Protein AF-A0A8J5ZVY7-F1 (afdb_monomer_lite)

Secondary structure (DSSP, 8-state):
--GGGGSTT--HHHHHHHHHHHHHHHHHHHHHHHHHHHHHHHHHHHHHHHHHHHHHHHHHHHHHHHHHHHHHHHHHHHHHHHHHHIIIIIHHHHHHHHHHHHHHHHHHHHHHHHHHHHHHHHHHHHHHHHHTGGGSHHHHHHHHHT-

Organism: Galemys pyrenaicus (NCBI:txid202257)

InterPro domains:
  IPR019465 Conserved oligomeric Golgi complex subunit 5 [PTHR13228] (1-147)
  IPR049176 Conserved oligomeric Golgi complex subunit 5, N-terminal [PF10392] (3-126)

Radius of gyration: 58.61 Å; chains: 1; bounding box: 107×29×154 Å

pLDDT: mean 91.76, std 7.94, range [54.28, 98.62]

Foldseek 3Di:
DCVLVPDPPRDPVVVVVVVVVVVVVVVVVVVVVVVVVVVVVVVVVVCVVCVVVVVVVVVVVVVVVVVVVVVVVVVVVVVVVVVVCCVVPVVVVVVVVVVVVVVVVVVVVVVVVVVVVLVVVLVVVLVVLVVVPPVSVVVNVVSVVVD

Structure (mmCIF, N/CA/C/O backbone):
data_AF-A0A8J5ZVY7-F1
#
_entry.id   AF-A0A8J5ZVY7-F1
#
loop_
_atom_site.group_PDB
_atom_site.id
_atom_site.type_symbol
_atom_site.label_atom_id
_atom_site.label_alt_id
_atom_site.label_comp_id
_atom_site.label_asym_id
_atom_site.label_entity_id
_atom_site.label_seq_id
_atom_site.pdbx_PDB_ins_code
_atom_site.Cartn_x
_atom_site.Cartn_y
_atom_site.Cartn_z
_atom_site.occupancy
_atom_site.B_iso_or_equiv
_atom_site.auth_seq_id
_atom_site.auth_comp_id
_atom_site.auth_asym_id
_atom_site.auth_atom_id
_atom_site.pdbx_PDB_model_num
ATOM 1 N N . CYS A 1 1 ? -50.948 12.341 81.203 1.00 54.28 1 CYS A N 1
ATOM 2 C CA . CYS A 1 1 ? -51.774 11.574 80.247 1.00 54.28 1 CYS A CA 1
ATOM 3 C C . CYS A 1 1 ? -53.256 11.480 80.622 1.00 54.28 1 CYS A C 1
ATOM 5 O O . CYS A 1 1 ? -54.028 11.132 79.748 1.00 54.28 1 CYS A O 1
ATOM 7 N N . TYR A 1 2 ? -53.681 11.794 81.857 1.00 61.53 2 TYR A N 1
ATOM 8 C CA . TYR A 1 2 ? -55.111 11.770 82.220 1.00 61.53 2 TYR A CA 1
ATOM 9 C C . TYR A 1 2 ? -55.731 13.153 82.474 1.00 61.53 2 TYR A C 1
ATOM 11 O O . TYR A 1 2 ? -56.939 13.249 82.633 1.00 61.53 2 TYR A O 1
ATOM 19 N N . SER A 1 3 ? -54.924 14.219 82.488 1.00 68.25 3 SER A N 1
ATOM 20 C CA . SER A 1 3 ? -55.366 15.603 82.725 1.00 68.25 3 SER A CA 1
ATOM 21 C C . SER A 1 3 ? -56.436 16.067 81.739 1.00 68.25 3 SER A C 1
ATOM 23 O O . SER A 1 3 ? -57.370 16.751 82.132 1.00 68.25 3 SER A O 1
ATOM 25 N N . ASP A 1 4 ? -56.333 15.644 80.481 1.00 68.38 4 ASP A N 1
ATOM 26 C CA . ASP A 1 4 ? -57.220 16.103 79.409 1.00 68.38 4 ASP A CA 1
ATOM 27 C C . ASP A 1 4 ? -58.631 15.506 79.541 1.00 68.38 4 ASP A C 1
ATOM 29 O O . ASP A 1 4 ? -59.602 16.134 79.132 1.00 68.38 4 ASP A O 1
ATOM 33 N N . PHE A 1 5 ? -58.747 14.337 80.186 1.00 72.12 5 PHE A N 1
ATOM 34 C CA . PHE A 1 5 ? -60.012 13.656 80.491 1.00 72.12 5 PHE A CA 1
ATOM 35 C C . PHE A 1 5 ? -60.721 14.222 81.734 1.00 72.12 5 PHE A C 1
ATOM 37 O O . PHE A 1 5 ? -61.840 13.811 82.030 1.00 72.12 5 PHE A O 1
ATOM 44 N N . LEU A 1 6 ? -60.064 15.117 82.485 1.00 74.50 6 LEU A N 1
ATOM 45 C CA . LEU A 1 6 ? -60.590 15.733 83.710 1.00 74.50 6 LEU A CA 1
ATOM 46 C C . LEU A 1 6 ? -61.157 17.147 83.475 1.00 74.50 6 LEU A C 1
ATOM 48 O O . LEU A 1 6 ? -61.625 17.770 84.424 1.00 74.50 6 LEU A O 1
ATOM 52 N N . ASN A 1 7 ? -61.118 17.657 82.238 1.00 79.69 7 ASN A N 1
ATOM 53 C CA . ASN A 1 7 ? -61.726 18.939 81.870 1.00 79.69 7 ASN A CA 1
ATOM 54 C C . ASN A 1 7 ? -63.257 18.821 81.780 1.00 79.69 7 ASN A C 1
ATOM 56 O O . ASN A 1 7 ? -63.765 17.862 81.201 1.00 79.69 7 ASN A O 1
ATOM 60 N N . GLU A 1 8 ? -63.990 19.818 82.292 1.00 73.75 8 GLU A N 1
ATOM 61 C CA . GLU A 1 8 ? -65.468 19.834 82.270 1.00 73.75 8 GLU A CA 1
ATOM 62 C C . GLU A 1 8 ? -66.050 19.833 80.841 1.00 73.75 8 GLU A C 1
ATOM 64 O O . GLU A 1 8 ? -67.113 19.261 80.616 1.00 73.75 8 GLU A O 1
ATOM 69 N N . ASP A 1 9 ? -65.311 20.372 79.864 1.00 76.75 9 ASP A N 1
ATOM 70 C CA . ASP A 1 9 ? -65.686 20.424 78.441 1.00 76.75 9 ASP A CA 1
ATOM 71 C C . ASP A 1 9 ? -65.116 19.255 77.607 1.00 76.75 9 ASP A C 1
ATOM 73 O O . ASP A 1 9 ? -64.998 19.349 76.382 1.00 76.75 9 ASP A O 1
ATOM 77 N N . PHE A 1 10 ? -64.690 18.157 78.241 1.00 78.44 10 PHE A N 1
ATOM 78 C CA . PHE A 1 10 ? -64.074 17.039 77.526 1.00 78.44 10 PHE A CA 1
ATOM 79 C C . PHE A 1 10 ? -65.057 16.359 76.556 1.00 78.44 10 PHE A C 1
ATOM 81 O O . PHE A 1 10 ? -65.935 15.584 76.945 1.00 78.44 10 PHE A O 1
ATOM 88 N N . ASP A 1 11 ? -64.863 16.602 75.259 1.00 80.25 11 ASP A N 1
ATOM 89 C CA . ASP A 1 11 ? -65.633 15.959 74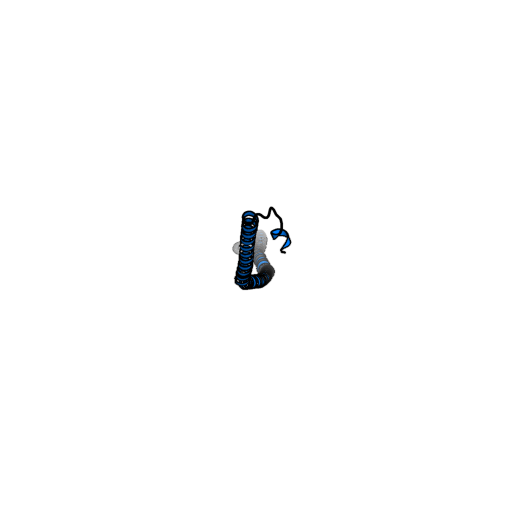.199 1.00 80.25 11 ASP A CA 1
ATOM 90 C C . ASP A 1 11 ? -64.992 14.628 73.779 1.00 80.25 11 ASP A C 1
ATOM 92 O O . ASP A 1 11 ? -64.069 14.557 72.958 1.00 80.25 11 ASP A O 1
ATOM 96 N N . VAL A 1 12 ? -65.552 13.541 74.314 1.00 81.06 12 VAL A N 1
ATOM 97 C CA . VAL A 1 12 ? -65.185 12.158 73.977 1.00 81.06 12 VAL A CA 1
ATOM 98 C C . VAL A 1 12 ? -65.241 11.912 72.466 1.00 81.06 12 VAL A C 1
ATOM 100 O O . VAL A 1 12 ? -64.393 11.189 71.939 1.00 81.06 12 VAL A O 1
ATOM 103 N N . LYS A 1 13 ? -66.217 12.491 71.750 1.00 80.81 13 LYS A N 1
ATOM 104 C CA . LYS A 1 13 ? -66.391 12.277 70.303 1.00 80.81 13 LYS A CA 1
ATOM 105 C C . LYS A 1 13 ? -65.292 12.975 69.509 1.00 80.81 13 LYS A C 1
ATOM 107 O O . LYS A 1 13 ? -64.753 12.378 68.578 1.00 80.81 13 LYS A O 1
ATOM 112 N N . ALA A 1 14 ? -64.919 14.194 69.896 1.00 81.56 14 ALA A N 1
ATOM 113 C CA . ALA A 1 14 ? -63.801 14.907 69.283 1.00 81.56 14 ALA A CA 1
ATOM 114 C C . ALA A 1 14 ? -62.465 14.193 69.548 1.00 81.56 14 ALA A C 1
ATOM 116 O O . ALA A 1 14 ? -61.701 13.954 68.612 1.00 81.56 14 ALA A O 1
ATOM 117 N N . TYR A 1 15 ? -62.217 13.766 70.792 1.00 82.94 15 TYR A N 1
ATOM 118 C CA . TYR A 1 15 ? -60.992 13.048 71.159 1.00 82.94 15 TYR A CA 1
ATOM 119 C C . TYR A 1 15 ? -60.865 11.696 70.441 1.00 82.94 15 TYR A C 1
ATOM 121 O O . TYR A 1 15 ? -59.798 11.361 69.916 1.00 82.94 15 TYR A O 1
ATOM 129 N N . THR A 1 16 ? -61.956 10.922 70.367 1.00 81.06 16 THR A N 1
ATOM 130 C CA . THR A 1 16 ? -61.972 9.642 69.638 1.00 81.06 16 THR A CA 1
ATOM 131 C C . THR A 1 16 ? -61.811 9.844 68.136 1.00 81.06 16 THR A C 1
ATOM 133 O O . THR A 1 16 ? -60.998 9.150 67.534 1.00 81.06 16 THR A O 1
ATOM 136 N N . SER A 1 17 ? -62.486 10.828 67.533 1.00 84.12 17 SER A N 1
ATOM 137 C CA . SER A 1 17 ? -62.317 11.173 66.113 1.00 84.12 17 SER A CA 1
ATOM 138 C C . SER A 1 17 ? -60.873 11.572 65.778 1.00 84.12 17 SER A C 1
ATOM 140 O O . SER A 1 17 ? -60.290 11.061 64.820 1.00 84.12 17 SER A O 1
ATOM 142 N N . GLN A 1 18 ? -60.247 12.414 66.608 1.00 84.38 18 GLN A N 1
ATOM 143 C CA . GLN A 1 18 ? -58.852 12.832 66.440 1.00 84.38 18 G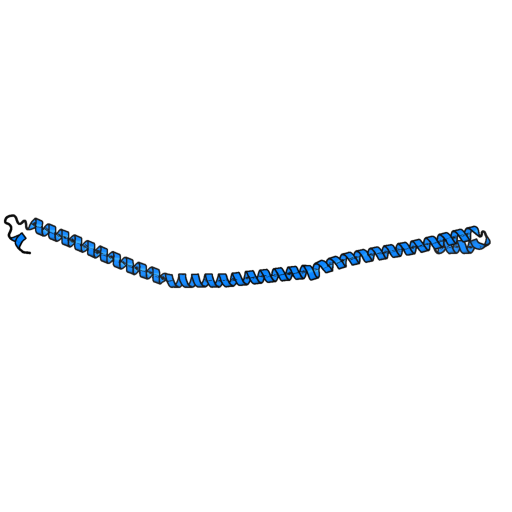LN A CA 1
ATOM 144 C C . GLN A 1 18 ? -57.873 11.658 66.587 1.00 84.38 18 GLN A C 1
ATOM 146 O O . GLN A 1 18 ? -56.960 11.504 65.773 1.00 84.38 18 GLN A O 1
ATOM 151 N N . SER A 1 19 ? -58.084 10.806 67.593 1.00 82.81 19 SER A N 1
ATOM 152 C CA . SER A 1 19 ? -57.266 9.609 67.821 1.00 82.81 19 SER A CA 1
ATOM 153 C C . SER A 1 19 ? -57.395 8.608 66.667 1.00 82.81 19 SER A C 1
ATOM 155 O O . SER A 1 19 ? -56.393 8.051 66.218 1.00 82.81 19 SER A O 1
ATOM 157 N N . ILE A 1 20 ? -58.608 8.430 66.127 1.00 84.69 20 ILE A N 1
ATOM 158 C CA . ILE A 1 20 ? -58.860 7.613 64.931 1.00 84.69 20 ILE A CA 1
ATOM 159 C C . ILE A 1 20 ? -58.134 8.210 63.717 1.00 84.69 20 ILE A C 1
ATOM 161 O O . ILE A 1 20 ? -57.436 7.485 63.012 1.00 84.69 20 ILE A O 1
ATOM 165 N N . HIS A 1 21 ? -58.223 9.524 63.492 1.00 87.00 21 HIS A N 1
ATOM 166 C CA . HIS A 1 21 ? -57.513 10.194 62.398 1.00 87.00 21 HIS A CA 1
ATOM 167 C C . HIS A 1 21 ? -55.990 10.029 62.486 1.00 87.00 21 HIS A C 1
ATOM 169 O O . HIS A 1 21 ? -55.346 9.747 61.475 1.00 87.00 21 HIS A O 1
ATOM 175 N N . GLN A 1 22 ? -55.403 10.165 63.678 1.00 86.50 22 GLN A N 1
ATOM 176 C CA . GLN A 1 22 ? -53.969 9.941 63.884 1.00 86.50 22 GLN A CA 1
ATOM 177 C C . GLN A 1 22 ? -53.566 8.486 63.628 1.00 86.50 22 GLN A C 1
ATOM 179 O O . GLN A 1 22 ? -52.540 8.249 62.988 1.00 86.50 22 GLN A O 1
ATOM 184 N N . ALA A 1 23 ? -54.379 7.518 64.063 1.00 87.31 23 ALA A N 1
ATOM 185 C CA . ALA A 1 23 ? -54.145 6.105 63.779 1.00 87.31 23 ALA A CA 1
ATOM 186 C C . ALA A 1 23 ? -54.174 5.815 62.267 1.00 87.31 23 ALA A C 1
ATOM 188 O O . ALA A 1 23 ? -53.294 5.121 61.759 1.00 87.31 23 ALA A O 1
ATOM 189 N N . VAL A 1 24 ? -55.116 6.418 61.531 1.00 91.75 24 VAL A N 1
ATOM 190 C CA . VAL A 1 24 ? -55.184 6.313 60.063 1.00 91.75 24 VAL A CA 1
ATOM 191 C C . VAL A 1 24 ? -53.947 6.927 59.398 1.00 91.75 24 VAL A C 1
ATOM 193 O O . VAL A 1 24 ? -53.386 6.328 58.483 1.00 91.75 24 VAL A O 1
ATOM 196 N N . ILE A 1 25 ? -53.471 8.091 59.854 1.00 90.94 25 ILE A N 1
ATOM 197 C CA . ILE A 1 25 ? -52.248 8.719 59.316 1.00 90.94 25 ILE A CA 1
ATOM 198 C C . ILE A 1 25 ? -51.020 7.833 59.567 1.00 90.94 25 ILE A C 1
ATOM 200 O O . ILE A 1 25 ? -50.210 7.637 58.660 1.00 90.94 25 ILE A O 1
ATOM 204 N N . ALA A 1 26 ? -50.896 7.268 60.770 1.00 91.75 26 ALA A N 1
ATOM 205 C CA . ALA A 1 26 ? -49.813 6.349 61.108 1.00 91.75 26 ALA A CA 1
ATOM 206 C C . ALA A 1 26 ? -49.837 5.087 60.228 1.00 91.75 26 ALA A C 1
ATOM 208 O O . ALA A 1 26 ? -48.789 4.646 59.756 1.00 91.75 26 ALA A O 1
ATOM 209 N N . GLU A 1 27 ? -51.024 4.547 59.937 1.00 93.69 27 GLU A N 1
ATOM 210 C CA . GLU A 1 27 ? -51.190 3.413 59.023 1.00 93.69 27 GLU A CA 1
ATOM 211 C C . GLU A 1 27 ? -50.741 3.756 57.592 1.00 93.69 27 GLU A C 1
ATOM 213 O O . GLU A 1 27 ? -50.043 2.967 56.952 1.00 93.69 27 GLU A O 1
ATOM 218 N N . GLN A 1 28 ? -51.092 4.942 57.083 1.00 94.44 28 GLN A N 1
ATOM 219 C CA . GLN A 1 28 ? -50.671 5.373 55.743 1.00 94.44 28 GLN A CA 1
ATOM 220 C C . GLN A 1 28 ? -49.159 5.612 55.656 1.00 94.44 28 GLN A C 1
ATOM 222 O O . GLN A 1 28 ? -48.531 5.222 54.670 1.00 94.44 28 GLN A O 1
ATOM 227 N N . LEU A 1 29 ? -48.549 6.187 56.697 1.00 94.75 29 LEU A N 1
ATOM 228 C CA . LEU A 1 29 ? -47.093 6.330 56.790 1.00 94.75 29 LEU A CA 1
ATOM 229 C C . LEU A 1 29 ? -46.391 4.968 56.821 1.00 94.75 29 LEU A C 1
ATOM 231 O O . LEU A 1 29 ? -45.382 4.789 56.138 1.00 94.75 29 LEU A O 1
ATOM 235 N N . ALA A 1 30 ? -46.943 3.993 57.550 1.00 94.94 30 ALA A N 1
ATOM 236 C CA . ALA A 1 30 ? -46.412 2.633 57.582 1.00 94.94 30 ALA A CA 1
ATOM 237 C C . ALA A 1 30 ? -46.479 1.961 56.199 1.00 94.94 30 ALA A C 1
ATOM 239 O O . ALA A 1 30 ? -45.497 1.361 55.760 1.00 94.94 30 ALA A O 1
ATOM 240 N N . LYS A 1 31 ? -47.595 2.122 55.471 1.00 95.69 31 LYS A N 1
ATOM 241 C CA . LYS A 1 31 ? -47.738 1.627 54.089 1.00 95.69 31 LYS A CA 1
ATOM 242 C C . LYS A 1 31 ? -46.750 2.289 53.131 1.00 95.69 31 LYS A C 1
ATOM 244 O O . LYS A 1 31 ? -46.157 1.601 52.305 1.00 95.69 31 LYS A O 1
ATOM 249 N N . LEU A 1 32 ? -46.534 3.600 53.251 1.00 96.69 32 LEU A N 1
ATOM 250 C CA . LEU A 1 32 ? -45.561 4.315 52.425 1.00 96.69 32 LEU A CA 1
ATOM 251 C C . LEU A 1 32 ? -44.131 3.836 52.704 1.00 96.69 32 LEU A C 1
ATOM 253 O O . LEU A 1 32 ? -43.395 3.544 51.766 1.00 96.69 32 LEU A O 1
ATOM 257 N N . ALA A 1 33 ? -43.755 3.699 53.978 1.00 96.12 33 ALA A N 1
ATOM 258 C CA . ALA A 1 33 ? -42.449 3.172 54.369 1.00 96.12 33 ALA A CA 1
ATOM 259 C C . ALA A 1 33 ? -42.234 1.741 53.846 1.00 96.12 33 ALA A C 1
ATOM 261 O O . ALA A 1 33 ? -41.165 1.424 53.322 1.00 96.12 33 ALA A O 1
ATOM 262 N N . GLN A 1 34 ? -43.268 0.897 53.914 1.00 97.06 34 GLN A N 1
ATOM 263 C CA . GLN A 1 34 ? -43.243 -0.443 53.332 1.00 97.06 34 GLN A CA 1
ATOM 264 C C . GLN A 1 34 ? -43.065 -0.399 51.808 1.00 97.06 34 GLN A C 1
ATOM 266 O O . GLN A 1 34 ? -42.243 -1.143 51.275 1.00 97.06 34 GLN A O 1
ATOM 271 N N . GLY A 1 35 ? -43.787 0.485 51.115 1.00 97.25 35 GLY A N 1
ATOM 272 C CA . GLY A 1 35 ? -43.662 0.677 49.669 1.00 97.25 35 GLY A CA 1
ATOM 273 C C . GLY A 1 35 ? -42.266 1.145 49.250 1.00 97.25 35 GLY A C 1
ATOM 274 O O . GLY A 1 35 ? -41.703 0.607 48.302 1.00 97.25 35 GLY A O 1
ATOM 275 N N . ILE A 1 36 ? -41.666 2.080 49.996 1.00 96.50 36 ILE A N 1
ATOM 276 C CA . ILE A 1 36 ? -40.284 2.537 49.773 1.00 96.50 36 ILE A CA 1
ATOM 277 C C . ILE A 1 36 ? -39.304 1.375 49.942 1.00 96.50 36 ILE A C 1
ATOM 279 O O . ILE A 1 36 ? -38.442 1.169 49.094 1.00 96.50 36 ILE A O 1
ATOM 283 N N . SER A 1 37 ? -39.458 0.582 51.003 1.00 96.94 37 SER A N 1
ATOM 284 C CA . SER A 1 37 ? -38.571 -0.555 51.265 1.00 96.94 37 SER A CA 1
ATOM 285 C C . SER A 1 37 ? -38.709 -1.662 50.207 1.00 96.94 37 SER A C 1
ATOM 287 O O . SER A 1 37 ? -37.719 -2.288 49.829 1.00 96.94 37 SER A O 1
ATOM 289 N N . GLN A 1 38 ? -39.915 -1.875 49.670 1.00 96.81 38 GLN A N 1
ATOM 290 C CA . GLN A 1 38 ? -40.132 -2.776 48.533 1.00 96.81 38 GLN A CA 1
ATOM 291 C C . GLN A 1 38 ? -39.490 -2.249 47.248 1.00 96.81 38 GLN A C 1
ATOM 293 O O . GLN A 1 38 ? -38.847 -3.022 46.540 1.00 96.81 38 GLN A O 1
ATOM 298 N N . LEU A 1 39 ? -39.635 -0.952 46.965 1.00 96.38 39 LEU A N 1
ATOM 299 C CA . LEU A 1 39 ? -39.027 -0.324 45.794 1.00 96.38 39 LEU A CA 1
ATOM 300 C C . LEU A 1 39 ? -37.500 -0.420 45.844 1.00 96.38 39 LEU A C 1
ATOM 302 O O . LEU A 1 39 ? -36.886 -0.772 44.844 1.00 96.38 39 LEU A O 1
ATOM 306 N N . ASP A 1 40 ? -36.901 -0.164 47.007 1.00 95.81 40 ASP A N 1
ATOM 307 C CA . ASP A 1 40 ? -35.455 -0.266 47.219 1.00 95.81 40 ASP A CA 1
ATOM 308 C C . ASP A 1 40 ? -34.945 -1.695 46.972 1.00 95.81 40 ASP A C 1
ATOM 310 O O . ASP A 1 40 ? -33.979 -1.907 46.237 1.00 95.81 40 ASP A O 1
ATOM 314 N N . LYS A 1 41 ? -35.666 -2.699 47.489 1.00 95.56 41 LYS A N 1
ATOM 315 C CA . LYS A 1 41 ? -35.348 -4.111 47.250 1.00 95.56 41 LYS A CA 1
ATOM 316 C C . LYS A 1 41 ? -35.429 -4.479 45.768 1.00 95.56 41 LYS A C 1
ATOM 318 O O . LYS A 1 41 ? -34.536 -5.155 45.261 1.00 95.56 41 LYS A O 1
ATOM 323 N N . GLU A 1 42 ? -36.486 -4.057 45.082 1.00 94.44 42 GLU A N 1
ATOM 324 C CA . GLU A 1 42 ? -36.676 -4.364 43.662 1.00 94.44 42 GLU A CA 1
ATOM 325 C C . GLU A 1 42 ? -35.628 -3.659 42.791 1.00 94.44 42 GLU A C 1
ATOM 327 O O . GLU A 1 42 ? -35.077 -4.249 41.863 1.00 94.44 42 GLU A O 1
ATOM 332 N N . LEU A 1 43 ? -35.288 -2.414 43.131 1.00 91.56 43 LEU A N 1
ATOM 333 C CA . LEU A 1 43 ? -34.251 -1.649 42.451 1.00 91.56 43 LEU A CA 1
ATOM 334 C C . LEU A 1 43 ? -32.881 -2.310 42.631 1.00 91.56 43 LEU A C 1
ATOM 336 O O . LEU A 1 43 ? -32.158 -2.489 41.652 1.00 91.56 43 LEU A O 1
ATOM 340 N N . HIS A 1 44 ? -32.558 -2.762 43.844 1.00 91.94 44 HIS A N 1
ATOM 341 C CA . HIS A 1 44 ? -31.343 -3.530 44.098 1.00 91.94 44 HIS A CA 1
ATOM 342 C C . HIS A 1 44 ? -31.310 -4.835 43.289 1.00 91.94 44 HIS A C 1
ATOM 344 O O . HIS A 1 44 ? -30.302 -5.128 42.650 1.00 91.94 44 HIS A O 1
ATOM 350 N N . LEU A 1 45 ? -32.416 -5.586 43.246 1.00 90.94 45 LEU A N 1
ATOM 351 C CA . LEU A 1 45 ? -32.519 -6.811 42.448 1.00 90.94 45 LEU A CA 1
ATOM 352 C C . LEU A 1 45 ? -32.317 -6.548 40.954 1.00 90.94 45 LEU A C 1
ATOM 354 O O . LEU A 1 45 ? -31.599 -7.300 40.309 1.00 90.94 45 LEU A O 1
ATOM 358 N N . GLN A 1 46 ? -32.896 -5.481 40.402 1.00 88.12 46 GLN A N 1
ATOM 359 C CA . GLN A 1 46 ? -32.710 -5.110 38.993 1.00 88.12 46 GLN A CA 1
ATOM 360 C C . GLN A 1 46 ? -31.264 -4.703 38.686 1.00 88.12 46 GLN A C 1
ATOM 362 O O . GLN A 1 46 ? -30.725 -5.075 37.641 1.00 88.12 46 GLN A O 1
ATOM 367 N N . V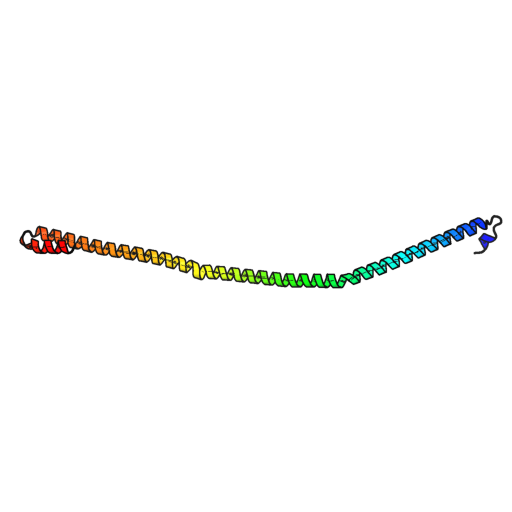AL A 1 47 ? -30.623 -3.962 39.595 1.00 85.81 47 VAL A N 1
ATOM 368 C CA . VAL A 1 47 ? -29.214 -3.566 39.466 1.00 85.81 47 VAL A CA 1
ATOM 369 C C . VAL A 1 47 ? -28.310 -4.800 39.499 1.00 85.81 47 VAL A C 1
ATOM 371 O O . VAL A 1 47 ? -27.494 -4.987 38.596 1.00 85.81 47 VAL A O 1
ATOM 374 N N . VAL A 1 48 ? -28.510 -5.690 40.472 1.00 85.81 48 VAL A N 1
ATOM 375 C CA . VAL A 1 48 ? -27.768 -6.954 40.601 1.00 85.81 48 VAL A CA 1
ATOM 376 C C . VAL A 1 48 ? -28.123 -7.942 39.478 1.00 85.81 48 VAL A C 1
ATOM 378 O O . VAL A 1 48 ? -27.306 -8.750 39.062 1.00 85.81 48 VAL A O 1
ATOM 381 N N . ALA A 1 49 ? -29.311 -7.884 38.888 1.00 86.50 49 ALA A N 1
ATOM 382 C CA . ALA A 1 49 ? -29.624 -8.754 37.757 1.00 86.50 49 ALA A CA 1
ATOM 383 C C . ALA A 1 49 ? -28.818 -8.385 36.500 1.00 86.50 49 ALA A C 1
ATOM 385 O O . ALA A 1 49 ? -28.545 -9.257 35.683 1.00 86.50 49 ALA A O 1
ATOM 386 N N . ARG A 1 50 ? -28.437 -7.110 36.331 1.00 86.44 50 ARG A N 1
ATOM 387 C CA . ARG A 1 50 ? -27.831 -6.599 35.085 1.00 86.44 50 ARG A CA 1
ATOM 388 C C . ARG A 1 50 ? -26.353 -6.225 35.189 1.00 86.44 50 ARG A C 1
ATOM 390 O O . ARG A 1 50 ? -25.709 -6.045 34.160 1.00 86.44 50 ARG A O 1
ATOM 397 N N . HIS A 1 51 ? -25.814 -6.072 36.398 1.00 87.44 51 HIS A N 1
ATOM 398 C CA . HIS A 1 51 ? -24.438 -5.605 36.595 1.00 87.44 51 HIS A CA 1
ATOM 399 C C . HIS A 1 51 ? -23.365 -6.543 36.011 1.00 87.44 51 HIS A C 1
ATOM 401 O O . HIS A 1 51 ? -22.455 -6.055 35.350 1.00 87.44 51 HIS A O 1
ATOM 407 N N . GLU A 1 52 ? -23.498 -7.861 36.184 1.00 86.12 52 GLU A N 1
ATOM 408 C CA . GLU A 1 52 ? -22.591 -8.875 35.627 1.00 86.12 52 GLU A CA 1
ATOM 409 C C . GLU A 1 52 ? -22.581 -8.835 34.097 1.00 86.12 52 GLU A C 1
ATOM 411 O O . GLU A 1 52 ? -21.517 -8.800 33.485 1.00 86.12 52 GLU A O 1
ATOM 416 N N . ASP A 1 53 ? -23.756 -8.737 33.469 1.00 88.88 53 ASP A N 1
ATOM 417 C CA . ASP A 1 53 ? -23.869 -8.650 32.011 1.00 88.88 53 ASP A CA 1
ATOM 418 C C . ASP A 1 53 ? -23.216 -7.373 31.462 1.00 88.88 53 ASP A C 1
ATOM 420 O O . ASP A 1 53 ? -22.513 -7.415 30.452 1.00 88.88 53 ASP A O 1
ATOM 424 N N . LEU A 1 54 ? -23.423 -6.231 32.127 1.00 88.25 54 LEU A N 1
ATOM 425 C CA . LEU A 1 54 ? -22.806 -4.957 31.745 1.00 88.25 54 LEU A CA 1
ATOM 426 C C . LEU A 1 54 ? -21.283 -4.979 31.929 1.00 88.25 54 LEU A C 1
ATOM 428 O O . LEU A 1 54 ? -20.561 -4.474 31.070 1.00 88.25 54 LEU A O 1
ATOM 432 N N . LEU A 1 55 ? -20.789 -5.586 33.012 1.00 91.62 55 LEU A N 1
ATOM 433 C CA . LEU A 1 55 ? -19.358 -5.791 33.251 1.00 91.62 55 LEU A CA 1
ATOM 434 C C . LEU A 1 55 ? -18.744 -6.701 32.186 1.00 91.62 55 LEU A C 1
ATOM 436 O O . LEU A 1 55 ? -17.739 -6.334 31.580 1.00 91.62 55 LEU A O 1
ATOM 440 N N . ALA A 1 56 ? -19.380 -7.835 31.892 1.00 92.81 56 ALA A N 1
ATOM 441 C CA . ALA A 1 56 ? -18.934 -8.757 30.854 1.00 92.81 56 ALA A CA 1
ATOM 442 C C . ALA A 1 56 ? -18.896 -8.084 29.473 1.00 92.81 56 ALA A C 1
ATOM 444 O O . ALA A 1 56 ? -17.939 -8.267 28.718 1.00 92.81 56 ALA A O 1
ATOM 445 N N . GLN A 1 57 ? -19.900 -7.260 29.153 1.00 93.88 57 GLN A N 1
ATOM 446 C CA . GLN A 1 57 ? -19.913 -6.458 27.928 1.00 93.88 57 GLN A CA 1
ATOM 447 C C . GLN A 1 57 ? -18.773 -5.435 27.902 1.00 93.88 57 GLN A C 1
ATOM 449 O O . GLN A 1 57 ? -18.091 -5.332 26.884 1.00 93.88 57 GLN A O 1
ATOM 454 N N . ALA A 1 58 ? -18.529 -4.716 29.000 1.00 93.56 58 ALA A N 1
ATOM 455 C CA . ALA A 1 58 ? -17.441 -3.745 29.088 1.00 93.56 58 ALA A CA 1
ATOM 456 C C . ALA A 1 58 ? -16.067 -4.408 28.884 1.00 93.56 58 ALA A C 1
ATOM 458 O O . ALA A 1 58 ? -15.276 -3.939 28.065 1.00 93.56 58 ALA A O 1
ATOM 459 N N . THR A 1 59 ? -15.815 -5.549 29.534 1.00 95.00 59 THR A N 1
ATOM 460 C CA . THR A 1 59 ? -14.590 -6.340 29.325 1.00 95.00 59 THR A CA 1
ATOM 461 C C . THR A 1 59 ? -14.491 -6.869 27.890 1.00 95.00 59 THR A C 1
ATOM 463 O O . THR A 1 59 ? -13.410 -6.885 27.299 1.00 95.00 59 THR A O 1
ATOM 466 N N . GLY A 1 60 ? -15.618 -7.274 27.296 1.00 96.44 60 GLY A N 1
ATOM 467 C CA . GLY A 1 60 ? -15.681 -7.692 25.896 1.00 96.44 60 GLY A CA 1
ATOM 468 C C . GLY A 1 60 ? -15.300 -6.571 24.925 1.00 96.44 60 GLY A C 1
ATOM 469 O O . GLY A 1 60 ? -14.553 -6.812 23.975 1.00 96.44 60 GLY A O 1
ATOM 470 N N . ILE A 1 61 ? -15.762 -5.345 25.184 1.00 96.62 61 ILE A N 1
ATOM 471 C CA . ILE A 1 61 ? -15.420 -4.155 24.392 1.00 96.62 61 ILE A CA 1
ATOM 472 C C . ILE A 1 61 ? -13.924 -3.843 24.505 1.00 96.62 61 ILE A C 1
ATOM 474 O O . ILE A 1 61 ? -13.275 -3.652 23.480 1.00 96.62 61 ILE A O 1
ATOM 478 N N . GLU A 1 62 ? -13.362 -3.862 25.715 1.00 96.94 62 GLU A N 1
ATOM 479 C CA . GLU A 1 62 ? -11.932 -3.609 25.941 1.00 96.94 62 GLU A CA 1
ATOM 480 C C . GLU A 1 62 ? -11.046 -4.645 25.223 1.00 96.94 62 GLU A C 1
ATOM 482 O O . GLU A 1 62 ? -10.057 -4.306 24.567 1.00 96.94 62 GLU A O 1
ATOM 487 N N . SER A 1 63 ? -11.444 -5.922 25.256 1.00 97.00 63 SER A N 1
ATOM 488 C CA . SER A 1 63 ? -10.759 -6.980 24.505 1.00 97.00 63 SER A CA 1
ATOM 489 C C . SER A 1 63 ? -10.811 -6.738 22.992 1.00 97.00 63 SER A C 1
ATOM 491 O O . SER A 1 63 ? -9.791 -6.865 22.304 1.00 97.00 63 SER A O 1
ATOM 493 N N . LEU A 1 64 ? -11.982 -6.356 22.469 1.00 97.81 64 LEU A N 1
ATOM 494 C CA . LEU A 1 64 ? -12.161 -6.064 21.049 1.00 97.81 64 LEU A CA 1
ATOM 495 C C . LEU A 1 64 ? -11.330 -4.853 20.608 1.00 97.81 64 LEU A C 1
ATOM 497 O O . LEU A 1 64 ? -10.723 -4.895 19.537 1.00 97.81 64 LEU A O 1
ATOM 501 N N . GLU A 1 65 ? -11.249 -3.810 21.432 1.00 97.81 65 GLU A N 1
ATOM 502 C CA . GLU A 1 65 ? -10.402 -2.643 21.180 1.00 97.81 65 GLU A CA 1
ATOM 503 C C . GLU A 1 65 ? -8.923 -3.044 21.062 1.00 97.81 65 GLU A C 1
ATOM 505 O O . GLU A 1 65 ? -8.249 -2.658 20.103 1.00 97.81 65 GLU A O 1
ATOM 510 N N . GLY A 1 66 ? -8.439 -3.926 21.944 1.00 98.00 66 GLY A N 1
ATOM 511 C CA . GLY A 1 66 ? -7.091 -4.491 21.846 1.00 98.00 66 GLY A CA 1
ATOM 512 C C . GLY A 1 66 ? -6.843 -5.258 20.538 1.00 98.00 66 GLY A C 1
ATOM 513 O O . GLY A 1 66 ? -5.797 -5.094 19.897 1.00 98.00 66 GLY A O 1
ATOM 514 N N . VAL A 1 67 ? -7.815 -6.063 20.092 1.00 98.00 67 VAL A N 1
ATOM 515 C CA . VAL A 1 67 ? -7.737 -6.781 18.805 1.00 98.00 67 VAL A CA 1
ATOM 516 C C . VAL A 1 67 ? -7.714 -5.806 17.626 1.00 98.00 67 VAL A C 1
ATOM 518 O O . VAL A 1 67 ? -6.899 -5.978 16.712 1.00 98.00 67 VAL A O 1
ATOM 521 N N . LEU A 1 68 ? -8.559 -4.773 17.645 1.00 98.31 68 LEU A N 1
ATOM 522 C CA . LEU A 1 68 ? -8.611 -3.748 16.601 1.00 98.31 68 LEU A CA 1
ATOM 523 C C . LEU A 1 68 ? -7.300 -2.960 16.521 1.00 98.31 68 LEU A C 1
ATOM 525 O O . LEU A 1 68 ? -6.760 -2.788 15.425 1.00 98.31 68 LEU A O 1
ATOM 529 N N . GLN A 1 69 ? -6.725 -2.580 17.662 1.00 98.38 69 GLN A N 1
ATOM 530 C CA . GLN A 1 69 ? -5.434 -1.897 17.721 1.00 98.38 69 GLN A CA 1
ATOM 531 C C . GLN A 1 69 ? -4.302 -2.767 17.149 1.00 98.38 69 GLN A C 1
ATOM 533 O O . GLN A 1 69 ? -3.447 -2.299 16.380 1.00 98.38 69 GLN A O 1
ATOM 538 N N . MET A 1 70 ? -4.310 -4.066 17.469 1.00 98.31 70 MET A N 1
ATOM 539 C CA . MET A 1 70 ? -3.363 -5.023 16.897 1.00 98.31 70 MET A CA 1
ATOM 540 C C . MET A 1 70 ? -3.547 -5.154 15.378 1.00 98.31 70 MET A C 1
ATOM 542 O O . MET A 1 70 ? -2.557 -5.172 14.640 1.00 98.31 70 MET A O 1
ATOM 546 N N . MET A 1 71 ? -4.790 -5.234 14.894 1.00 98.31 71 MET A N 1
ATOM 547 C CA . MET A 1 71 ? -5.083 -5.281 13.460 1.00 98.31 71 MET A CA 1
ATOM 548 C C . MET A 1 71 ? -4.594 -4.024 12.745 1.00 98.31 71 MET A C 1
ATOM 550 O O . MET A 1 71 ? -3.897 -4.143 11.739 1.00 98.31 71 MET A O 1
ATOM 554 N N . GLN A 1 72 ? -4.877 -2.836 13.281 1.00 98.44 72 GLN A N 1
ATOM 555 C CA . GLN A 1 72 ? -4.438 -1.568 12.701 1.00 98.44 72 GLN A CA 1
ATOM 556 C C . GLN A 1 72 ? -2.911 -1.510 12.568 1.00 98.44 72 GLN A C 1
ATOM 558 O O . GLN A 1 72 ? -2.386 -1.160 11.508 1.00 98.44 72 GLN A O 1
ATOM 563 N N . THR A 1 73 ? -2.191 -1.946 13.606 1.00 98.44 73 THR A N 1
ATOM 564 C CA . THR A 1 73 ? -0.723 -2.021 13.591 1.00 98.44 73 THR A CA 1
ATOM 565 C C . THR A 1 73 ? -0.215 -2.976 12.505 1.00 98.44 73 THR A C 1
ATOM 567 O O . THR A 1 73 ? 0.694 -2.638 11.742 1.00 98.44 73 THR A O 1
ATOM 570 N N . ARG A 1 74 ? -0.821 -4.166 12.387 1.00 98.25 74 ARG A N 1
ATOM 571 C CA . ARG A 1 74 ? -0.449 -5.168 11.372 1.00 98.25 74 ARG A CA 1
ATOM 572 C C . ARG A 1 74 ? -0.751 -4.694 9.951 1.00 98.25 74 ARG A C 1
ATOM 574 O O . ARG A 1 74 ? 0.074 -4.905 9.064 1.00 98.25 74 ARG A O 1
ATOM 581 N N . ILE A 1 75 ? -1.887 -4.031 9.740 1.00 98.50 75 ILE A N 1
ATOM 582 C CA . ILE A 1 75 ? -2.257 -3.431 8.452 1.00 98.50 75 ILE A CA 1
ATOM 583 C C . ILE A 1 75 ? -1.237 -2.357 8.063 1.00 98.50 75 ILE A C 1
ATOM 585 O O . ILE A 1 75 ? -0.738 -2.375 6.939 1.00 98.50 75 ILE A O 1
ATOM 589 N N . GLY A 1 76 ? -0.850 -1.480 8.997 1.00 98.50 76 GLY A N 1
ATOM 590 C CA . GLY A 1 76 ? 0.189 -0.475 8.755 1.00 98.50 76 GLY A CA 1
ATOM 591 C C . GLY A 1 76 ? 1.540 -1.094 8.375 1.00 98.50 76 GLY A C 1
ATOM 592 O O . GLY A 1 76 ? 2.182 -0.664 7.414 1.00 98.50 76 GLY A O 1
ATOM 593 N N . ALA A 1 77 ? 1.952 -2.158 9.071 1.00 98.19 77 ALA A N 1
ATOM 594 C CA . ALA A 1 77 ? 3.180 -2.883 8.748 1.00 98.19 77 ALA A CA 1
ATOM 595 C C . ALA A 1 77 ? 3.128 -3.543 7.357 1.00 98.19 77 ALA A C 1
ATOM 597 O O . ALA A 1 77 ? 4.118 -3.495 6.616 1.00 98.19 77 ALA A O 1
ATOM 598 N N . LEU A 1 78 ? 1.980 -4.126 6.991 1.00 98.31 78 LEU A N 1
ATOM 599 C CA . LEU A 1 78 ? 1.757 -4.734 5.680 1.00 98.31 78 LEU A CA 1
ATOM 600 C C . LEU A 1 78 ? 1.803 -3.685 4.565 1.00 98.31 78 LEU A C 1
ATOM 602 O O . LEU A 1 78 ? 2.507 -3.888 3.577 1.00 98.31 78 LEU A O 1
ATOM 606 N N . GLN A 1 79 ? 1.132 -2.547 4.753 1.00 98.31 79 GLN A N 1
ATOM 607 C CA . GLN A 1 79 ? 1.169 -1.432 3.808 1.00 98.31 79 GLN A CA 1
ATOM 608 C C . GLN A 1 79 ? 2.614 -0.971 3.567 1.00 98.31 79 GLN A C 1
ATOM 610 O O . GLN A 1 79 ? 3.072 -0.917 2.425 1.00 98.31 79 GLN A O 1
ATOM 615 N N . GLY A 1 80 ? 3.389 -0.776 4.640 1.00 98.12 80 GLY A N 1
ATOM 616 C CA . GLY A 1 80 ? 4.802 -0.418 4.522 1.00 98.12 80 GLY A CA 1
ATOM 617 C C . GLY A 1 80 ? 5.655 -1.488 3.824 1.00 98.12 80 GLY A C 1
ATOM 618 O O . GLY A 1 80 ? 6.624 -1.157 3.139 1.00 98.12 80 GLY A O 1
ATOM 619 N N . ALA A 1 81 ? 5.328 -2.776 3.971 1.00 97.06 81 ALA A N 1
ATOM 620 C CA . ALA A 1 81 ? 6.013 -3.850 3.250 1.00 97.06 81 ALA A CA 1
ATOM 621 C C . ALA A 1 81 ? 5.707 -3.822 1.745 1.00 97.06 81 ALA A C 1
ATOM 623 O O . ALA A 1 81 ? 6.631 -3.961 0.939 1.00 97.06 81 ALA A O 1
ATOM 624 N N . VAL A 1 82 ? 4.448 -3.578 1.374 1.00 97.31 82 VAL A N 1
ATOM 625 C CA . VAL A 1 82 ? 4.018 -3.423 -0.023 1.00 97.31 82 VAL A CA 1
ATOM 626 C C . VAL A 1 82 ? 4.709 -2.227 -0.677 1.00 97.31 82 VAL A C 1
ATOM 628 O O . VAL A 1 82 ? 5.257 -2.366 -1.773 1.00 97.31 82 VAL A O 1
ATOM 631 N N . ASP A 1 83 ? 4.781 -1.085 0.007 1.00 97.38 83 ASP A N 1
ATOM 632 C CA . ASP A 1 83 ? 5.454 0.107 -0.523 1.00 97.38 83 ASP A CA 1
ATOM 633 C C . ASP A 1 83 ? 6.951 -0.145 -0.761 1.00 97.38 83 ASP A C 1
ATOM 635 O O . ASP A 1 83 ? 7.494 0.189 -1.820 1.00 97.38 83 ASP A O 1
ATOM 639 N N . ARG A 1 84 ? 7.620 -0.844 0.168 1.00 96.81 84 ARG A N 1
ATOM 640 C CA . ARG A 1 84 ? 9.016 -1.274 -0.017 1.00 96.81 84 ARG A CA 1
ATOM 641 C C . ARG A 1 84 ? 9.179 -2.242 -1.187 1.00 96.81 84 ARG A C 1
ATOM 643 O O . ARG A 1 84 ? 10.162 -2.133 -1.920 1.00 96.81 84 ARG A O 1
ATOM 650 N N . MET A 1 85 ? 8.255 -3.185 -1.373 1.00 94.94 85 MET A N 1
ATOM 651 C CA . MET A 1 85 ? 8.278 -4.092 -2.525 1.00 94.94 85 MET A CA 1
ATOM 652 C C . MET A 1 85 ? 8.116 -3.327 -3.837 1.00 94.94 85 MET A C 1
ATOM 654 O O . MET A 1 85 ? 8.873 -3.566 -4.776 1.00 94.94 85 MET A O 1
ATOM 658 N N . LYS A 1 86 ? 7.193 -2.364 -3.898 1.00 94.12 86 LYS A N 1
ATOM 659 C CA . LYS A 1 86 ? 6.994 -1.520 -5.080 1.00 94.12 86 LYS A CA 1
ATOM 660 C C . LYS A 1 86 ? 8.274 -0.762 -5.444 1.00 94.12 86 LYS A C 1
ATOM 662 O O . LYS A 1 86 ? 8.711 -0.838 -6.592 1.00 94.12 86 LYS A O 1
ATOM 667 N N . ALA A 1 87 ? 8.925 -0.135 -4.464 1.00 95.38 87 ALA A N 1
ATOM 668 C CA . ALA A 1 87 ? 10.190 0.572 -4.672 1.00 95.38 87 ALA A CA 1
ATOM 669 C C . ALA A 1 87 ? 11.334 -0.364 -5.111 1.00 95.38 87 ALA A C 1
ATOM 671 O O . ALA A 1 87 ? 12.145 -0.006 -5.961 1.00 95.38 87 ALA A O 1
ATOM 672 N N . LYS A 1 88 ? 11.404 -1.583 -4.559 1.00 96.00 88 LYS A N 1
ATOM 673 C CA . LYS A 1 88 ? 12.485 -2.540 -4.861 1.00 96.00 88 LYS A CA 1
ATOM 674 C C . LYS A 1 88 ? 12.270 -3.376 -6.121 1.00 96.00 88 LYS A C 1
ATOM 676 O O . LYS A 1 88 ? 13.238 -3.940 -6.619 1.00 96.00 88 LYS A O 1
ATOM 681 N N . ILE A 1 89 ? 11.040 -3.488 -6.619 1.00 94.75 89 ILE A N 1
ATOM 682 C CA . ILE A 1 89 ? 10.704 -4.395 -7.726 1.00 94.75 89 ILE A CA 1
ATOM 683 C C . ILE A 1 89 ? 10.154 -3.618 -8.919 1.00 94.75 89 ILE A C 1
ATOM 685 O O . ILE A 1 89 ? 10.714 -3.695 -10.011 1.00 94.75 89 ILE A O 1
ATOM 689 N N . VAL A 1 90 ? 9.089 -2.840 -8.717 1.00 94.69 90 VAL A N 1
ATOM 690 C CA . VAL A 1 90 ? 8.365 -2.185 -9.817 1.00 94.69 90 VAL A CA 1
ATOM 691 C C . VAL A 1 90 ? 9.212 -1.083 -10.453 1.00 94.69 90 VAL A C 1
ATOM 693 O O . VAL A 1 90 ? 9.309 -1.009 -11.677 1.00 94.69 90 VAL A O 1
ATOM 696 N N . GLU A 1 91 ? 9.879 -0.248 -9.652 1.00 94.44 91 GLU A N 1
ATOM 697 C CA . GLU A 1 91 ? 10.724 0.817 -10.207 1.00 94.44 91 GLU A CA 1
ATOM 698 C C . GLU A 1 91 ? 11.957 0.288 -10.960 1.00 94.44 91 GLU A C 1
ATOM 700 O O . GLU A 1 91 ? 12.191 0.743 -12.086 1.00 94.44 91 GLU A O 1
ATOM 705 N N . PRO A 1 92 ? 12.749 -0.668 -10.424 1.00 96.94 92 PRO A N 1
ATOM 706 C CA . PRO A 1 92 ? 13.853 -1.256 -11.177 1.00 96.94 92 PRO A CA 1
ATOM 707 C C . PRO A 1 92 ? 13.386 -1.963 -12.445 1.00 96.94 92 PRO A C 1
ATOM 709 O O . PRO A 1 92 ? 14.025 -1.805 -13.484 1.00 96.94 92 PRO A O 1
ATOM 712 N N . TYR A 1 93 ? 12.254 -2.669 -12.396 1.00 97.50 93 TYR A N 1
ATOM 713 C CA . TYR A 1 93 ? 11.663 -3.291 -13.577 1.00 97.50 93 TYR A CA 1
ATOM 714 C C . TYR A 1 93 ? 11.379 -2.257 -14.675 1.00 97.50 93 TYR A C 1
ATOM 716 O O . TYR A 1 93 ? 11.865 -2.401 -15.797 1.00 97.50 93 TYR A O 1
ATOM 724 N N . ASN A 1 94 ? 10.690 -1.161 -14.343 1.00 96.69 94 ASN A N 1
ATOM 725 C CA . ASN A 1 94 ? 10.396 -0.096 -15.305 1.00 96.69 94 ASN A CA 1
ATOM 726 C C . ASN A 1 94 ? 11.677 0.531 -15.882 1.00 96.69 94 ASN A C 1
ATOM 728 O O . ASN A 1 94 ? 11.753 0.804 -17.083 1.00 96.69 94 ASN A O 1
ATOM 732 N N . LYS A 1 95 ? 12.718 0.709 -15.053 1.00 97.25 95 LYS A N 1
ATOM 733 C CA . LYS A 1 95 ? 14.036 1.186 -15.509 1.00 97.25 95 LYS A CA 1
ATOM 734 C C . LYS A 1 95 ? 14.693 0.208 -16.485 1.00 97.25 95 LYS A 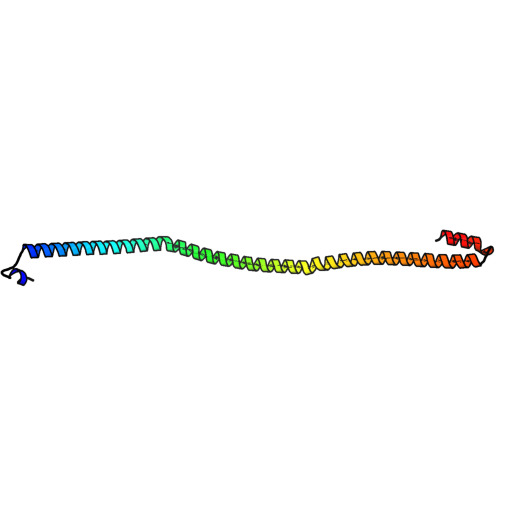C 1
ATOM 736 O O . LYS A 1 95 ? 15.270 0.657 -17.474 1.00 97.25 95 LYS A O 1
ATOM 741 N N . ILE A 1 96 ? 14.612 -1.098 -16.230 1.00 98.19 96 ILE A N 1
ATOM 742 C CA . ILE A 1 96 ? 15.151 -2.134 -17.122 1.00 98.19 96 ILE A CA 1
ATOM 743 C C . ILE A 1 96 ? 14.405 -2.117 -18.455 1.00 98.19 96 ILE A C 1
ATOM 745 O O . ILE A 1 96 ? 15.052 -2.039 -19.493 1.00 98.19 96 ILE A O 1
ATOM 749 N N . VAL A 1 97 ? 13.069 -2.101 -18.444 1.00 98.50 97 VAL A N 1
ATOM 750 C CA . VAL A 1 97 ? 12.254 -2.043 -19.670 1.00 98.50 97 VAL A CA 1
ATOM 751 C C . VAL A 1 97 ? 12.629 -0.828 -20.524 1.00 98.50 97 VAL A C 1
ATOM 753 O O . VAL A 1 97 ? 12.898 -0.968 -21.720 1.00 98.50 97 VAL A O 1
ATOM 756 N N . ALA A 1 98 ? 12.729 0.355 -19.909 1.00 98.38 98 ALA A N 1
ATOM 757 C CA . ALA A 1 98 ? 13.118 1.576 -20.610 1.00 98.38 98 ALA A CA 1
ATOM 758 C C . ALA A 1 98 ? 14.536 1.485 -21.204 1.00 98.38 98 ALA A C 1
ATOM 760 O O . ALA A 1 98 ? 14.746 1.838 -22.367 1.00 98.38 98 ALA A O 1
ATOM 761 N N . ARG A 1 99 ? 15.507 0.977 -20.433 1.00 98.31 99 ARG A N 1
ATOM 762 C CA . ARG A 1 99 ? 16.897 0.815 -20.892 1.00 98.31 99 ARG A CA 1
ATOM 763 C C . ARG A 1 99 ? 17.028 -0.234 -21.994 1.00 98.31 99 ARG A C 1
ATOM 765 O O . ARG A 1 99 ? 17.764 0.000 -22.946 1.00 98.31 99 ARG A O 1
ATOM 772 N N . THR A 1 100 ? 16.291 -1.339 -21.924 1.00 98.56 100 THR A N 1
ATOM 773 C CA . THR A 1 100 ? 16.263 -2.357 -22.984 1.00 98.56 100 THR A CA 1
ATOM 774 C C . THR A 1 100 ? 15.701 -1.781 -24.283 1.00 98.56 100 THR A C 1
ATOM 776 O O . THR A 1 100 ? 16.281 -1.991 -25.347 1.00 98.56 100 THR A O 1
ATOM 779 N N . ALA A 1 101 ? 14.633 -0.981 -24.211 1.00 98.44 101 ALA A N 1
ATOM 780 C CA . ALA A 1 101 ? 14.095 -0.297 -25.387 1.00 98.44 101 ALA A CA 1
ATOM 781 C C . ALA A 1 101 ? 15.099 0.707 -25.987 1.00 98.44 101 ALA A C 1
ATOM 783 O O . ALA A 1 101 ? 15.250 0.782 -27.207 1.00 98.44 101 ALA A O 1
ATOM 784 N N . GLN A 1 102 ? 15.815 1.460 -25.144 1.00 98.62 102 GLN A N 1
ATOM 785 C CA . GLN A 1 102 ? 16.884 2.358 -25.596 1.00 98.62 102 GLN A CA 1
ATOM 786 C C . GLN A 1 102 ? 18.035 1.593 -26.257 1.00 98.62 102 GLN A C 1
ATOM 788 O O . GLN A 1 102 ? 18.497 1.997 -27.322 1.00 98.62 102 GLN A O 1
ATOM 793 N N . LEU A 1 103 ? 18.464 0.477 -25.665 1.00 98.62 103 LEU A N 1
ATOM 794 C CA . LEU A 1 103 ? 19.530 -0.359 -26.210 1.00 98.62 103 LEU A CA 1
ATOM 795 C C . LEU A 1 103 ? 19.156 -0.926 -27.584 1.00 98.62 103 LEU A C 1
ATOM 797 O O . LEU A 1 103 ? 19.963 -0.845 -28.506 1.00 98.62 103 LEU A O 1
ATOM 801 N N . ALA A 1 104 ? 17.924 -1.416 -27.749 1.00 98.50 104 ALA A N 1
ATOM 802 C CA . ALA A 1 104 ? 17.433 -1.906 -29.037 1.00 98.50 104 ALA A CA 1
ATOM 803 C C . ALA A 1 104 ? 17.458 -0.805 -30.113 1.00 98.50 104 ALA A C 1
ATOM 805 O O . ALA A 1 104 ? 17.930 -1.023 -31.229 1.00 98.50 104 ALA A O 1
ATOM 806 N N . ARG A 1 105 ? 17.022 0.416 -29.768 1.00 98.31 105 ARG A N 1
ATOM 807 C CA . ARG A 1 105 ? 17.082 1.571 -30.683 1.00 98.31 105 ARG A CA 1
ATOM 808 C C . ARG A 1 105 ? 18.521 1.945 -31.045 1.00 98.31 105 ARG A C 1
ATOM 810 O O . ARG A 1 105 ? 18.793 2.243 -32.204 1.00 98.31 105 ARG A O 1
ATOM 817 N N . LEU A 1 106 ? 19.442 1.901 -30.080 1.00 98.56 106 LEU A N 1
ATOM 818 C CA . LEU A 1 106 ? 20.864 2.161 -30.316 1.00 98.56 106 LEU A CA 1
ATOM 819 C C . LEU A 1 106 ? 21.506 1.099 -31.211 1.00 98.56 106 LEU A C 1
ATOM 821 O O . LEU A 1 106 ? 22.296 1.448 -32.081 1.00 98.56 106 LEU A O 1
ATOM 825 N N . GLN A 1 107 ? 21.155 -0.177 -31.042 1.00 98.44 107 GLN A N 1
ATOM 826 C CA . GLN A 1 107 ? 21.632 -1.247 -31.921 1.00 98.44 107 GLN A CA 1
ATOM 827 C C . GLN A 1 107 ? 21.189 -1.012 -33.367 1.00 98.44 107 GLN A C 1
ATOM 829 O O . GLN A 1 107 ? 22.032 -1.012 -34.262 1.00 98.44 107 GLN A O 1
ATOM 834 N N . VAL A 1 108 ? 19.906 -0.697 -33.578 1.00 98.50 108 VAL A N 1
ATOM 835 C CA . VAL A 1 108 ? 19.385 -0.351 -34.910 1.00 98.50 108 VAL A CA 1
ATOM 836 C C . VAL A 1 108 ? 20.122 0.856 -35.492 1.00 98.50 108 VAL A C 1
ATOM 838 O O . VAL A 1 108 ? 20.546 0.817 -36.646 1.00 98.50 108 VAL A O 1
ATOM 841 N N . ALA A 1 109 ? 20.334 1.912 -34.703 1.00 98.44 109 ALA A N 1
ATOM 842 C CA . ALA A 1 109 ? 21.081 3.085 -35.153 1.00 98.44 109 ALA A CA 1
ATOM 843 C C . ALA A 1 109 ? 22.529 2.735 -35.545 1.00 98.44 109 ALA A C 1
ATOM 845 O O . ALA A 1 109 ? 22.996 3.154 -36.603 1.00 98.44 109 ALA A O 1
ATOM 846 N N . CYS A 1 110 ? 23.225 1.924 -34.745 1.00 98.44 110 CYS A N 1
ATOM 847 C CA . CYS A 1 110 ? 24.572 1.444 -35.055 1.00 98.44 110 CYS A CA 1
ATOM 848 C C . CYS A 1 110 ? 24.613 0.626 -36.352 1.00 98.44 110 CYS A C 1
ATOM 850 O O . CYS A 1 110 ? 25.527 0.801 -37.156 1.00 98.44 110 CYS A O 1
ATOM 852 N N . ASP A 1 111 ? 23.631 -0.244 -36.584 1.00 98.25 111 ASP A N 1
ATOM 853 C CA . ASP A 1 111 ? 23.561 -1.044 -37.808 1.00 98.25 111 ASP A CA 1
ATOM 854 C C . ASP A 1 111 ? 23.292 -0.183 -39.042 1.00 98.25 111 ASP A C 1
ATOM 856 O O . ASP A 1 111 ? 23.928 -0.378 -40.082 1.00 98.25 111 ASP A O 1
ATOM 860 N N . LEU A 1 112 ? 22.420 0.821 -38.919 1.00 98.19 112 LEU A N 1
ATOM 861 C CA . LEU A 1 112 ? 22.207 1.815 -39.969 1.00 98.19 112 LEU A CA 1
ATOM 862 C C . LEU A 1 112 ? 23.493 2.591 -40.269 1.00 98.19 112 LEU A C 1
ATOM 864 O O . LEU A 1 112 ? 23.867 2.712 -41.433 1.00 98.19 112 LEU A O 1
ATOM 868 N N . LEU A 1 113 ? 24.217 3.047 -39.243 1.00 98.38 113 LEU A N 1
ATOM 869 C CA . LEU A 1 113 ? 25.495 3.742 -39.422 1.00 98.38 113 LEU A CA 1
ATOM 870 C C . LEU A 1 113 ? 26.535 2.861 -40.125 1.00 98.38 113 LEU A C 1
ATOM 872 O O . LEU A 1 113 ? 27.193 3.326 -41.054 1.00 98.38 113 LEU A O 1
ATOM 876 N N . ARG A 1 114 ? 26.652 1.578 -39.756 1.00 97.69 114 ARG A N 1
ATOM 877 C CA . ARG A 1 114 ? 27.552 0.632 -40.442 1.00 97.69 114 ARG A CA 1
ATOM 878 C C . ARG A 1 114 ? 27.185 0.459 -41.915 1.00 97.69 114 ARG A C 1
ATOM 880 O O . ARG A 1 114 ? 28.076 0.455 -42.765 1.00 97.69 114 ARG A O 1
ATOM 887 N N . ARG A 1 115 ? 25.889 0.347 -42.227 1.00 97.00 115 ARG A N 1
ATOM 888 C CA . ARG A 1 115 ? 25.397 0.275 -43.613 1.00 97.00 115 ARG A CA 1
ATOM 889 C C . ARG A 1 115 ? 25.731 1.548 -44.388 1.00 97.00 115 ARG A C 1
ATOM 891 O O . ARG A 1 115 ? 26.265 1.451 -45.487 1.00 97.00 115 ARG A O 1
ATOM 898 N N . ILE A 1 116 ? 25.504 2.720 -43.794 1.00 97.44 116 ILE A N 1
ATOM 899 C CA . ILE A 1 116 ? 25.838 4.017 -44.400 1.00 97.44 116 ILE A CA 1
ATOM 900 C C . ILE A 1 116 ? 27.340 4.108 -44.689 1.00 97.44 116 ILE A C 1
ATOM 902 O O . ILE A 1 116 ? 27.721 4.432 -45.809 1.00 97.44 116 ILE A O 1
ATOM 906 N N . ILE A 1 117 ? 28.201 3.767 -43.724 1.00 97.25 117 ILE A N 1
ATOM 907 C CA . ILE A 1 117 ? 29.661 3.780 -43.909 1.00 97.25 117 ILE A CA 1
ATOM 908 C C . ILE A 1 117 ? 30.074 2.865 -45.069 1.00 97.25 117 ILE A C 1
ATOM 910 O O . ILE A 1 117 ? 30.877 3.270 -45.912 1.00 97.25 117 ILE A O 1
ATOM 914 N N . ARG A 1 118 ? 29.504 1.655 -45.149 1.00 96.81 118 ARG A N 1
ATOM 915 C CA . ARG A 1 118 ? 29.768 0.722 -46.254 1.00 96.81 118 ARG A CA 1
ATOM 916 C C . ARG A 1 118 ? 29.347 1.310 -47.604 1.00 96.81 118 ARG A C 1
ATOM 918 O O . ARG A 1 118 ? 30.141 1.270 -48.540 1.00 96.81 118 ARG A O 1
ATOM 925 N N . ILE A 1 119 ? 28.150 1.891 -47.694 1.00 96.62 119 ILE A N 1
ATOM 926 C CA . ILE A 1 119 ? 27.646 2.529 -48.922 1.00 96.62 119 ILE A CA 1
ATOM 927 C C . ILE A 1 119 ? 28.542 3.703 -49.336 1.00 96.62 119 ILE A C 1
ATOM 929 O O . ILE A 1 119 ? 28.889 3.820 -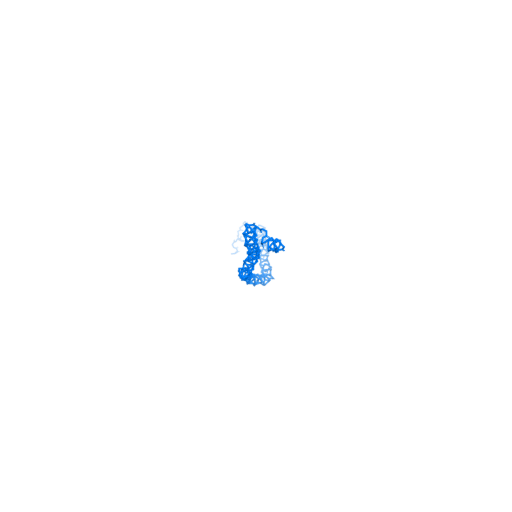50.511 1.00 96.62 119 ILE A O 1
ATOM 933 N N . LEU A 1 120 ? 28.965 4.547 -48.389 1.00 96.50 120 LEU A N 1
ATOM 934 C CA . LEU A 1 120 ? 29.866 5.673 -48.658 1.00 96.50 120 LEU A CA 1
ATOM 935 C C . LEU A 1 120 ? 31.225 5.195 -49.180 1.00 96.50 120 LEU A C 1
ATOM 937 O O . LEU A 1 120 ? 31.746 5.749 -50.149 1.00 96.50 120 LEU A O 1
ATOM 941 N N . TYR A 1 121 ? 31.785 4.147 -48.569 1.00 96.50 121 TYR A N 1
ATOM 942 C CA . TYR A 1 121 ? 33.041 3.549 -49.015 1.00 96.50 121 TYR A CA 1
ATOM 943 C C . TYR A 1 121 ? 32.932 2.991 -50.440 1.00 96.50 121 TYR A C 1
ATOM 945 O O . TYR A 1 121 ? 33.760 3.322 -51.292 1.00 96.50 121 TYR A O 1
ATOM 953 N N . LEU A 1 122 ? 31.897 2.191 -50.720 1.00 95.81 122 LEU A N 1
ATOM 954 C CA . LEU A 1 122 ? 31.679 1.604 -52.044 1.00 95.81 122 LEU A CA 1
ATOM 955 C C . LEU A 1 122 ? 31.411 2.677 -53.104 1.00 95.81 122 LEU A C 1
ATOM 957 O O . LEU A 1 122 ? 31.992 2.614 -54.184 1.00 95.81 122 LEU A O 1
ATOM 961 N N . SER A 1 123 ? 30.623 3.703 -52.773 1.00 95.19 123 SER A N 1
ATOM 962 C CA . SER A 1 123 ? 30.369 4.854 -53.651 1.00 95.19 123 SER A CA 1
ATOM 963 C C . SER A 1 123 ? 31.662 5.589 -54.011 1.00 95.19 123 SER A C 1
ATOM 965 O O . SER A 1 123 ? 31.912 5.869 -55.183 1.00 95.19 123 SER A O 1
ATOM 967 N N . LYS A 1 124 ? 32.531 5.853 -53.026 1.00 94.81 124 LYS A N 1
ATOM 968 C CA . LYS A 1 124 ? 33.830 6.502 -53.261 1.00 94.81 124 LYS A CA 1
ATOM 969 C C . LYS A 1 124 ? 34.761 5.626 -54.106 1.00 94.81 124 LYS A C 1
ATOM 971 O O . LYS A 1 124 ? 35.440 6.133 -54.998 1.00 94.81 124 LYS A O 1
ATOM 976 N N . ARG A 1 125 ? 34.785 4.314 -53.847 1.00 94.25 125 ARG A N 1
ATOM 977 C CA . ARG A 1 125 ? 35.573 3.349 -54.630 1.00 94.25 125 ARG A CA 1
ATOM 978 C C . ARG A 1 125 ? 35.095 3.289 -56.081 1.00 94.25 125 ARG A C 1
ATOM 980 O O . ARG A 1 125 ? 35.923 3.357 -56.984 1.00 94.25 125 ARG A O 1
ATOM 987 N N . LEU A 1 126 ? 33.780 3.226 -56.292 1.00 93.81 126 LEU A N 1
ATOM 988 C CA . LEU A 1 126 ? 33.156 3.240 -57.613 1.00 93.81 126 LEU A CA 1
ATOM 989 C C . LEU A 1 126 ? 33.507 4.522 -58.378 1.00 93.81 126 LEU A C 1
ATOM 991 O O . LEU A 1 126 ? 33.945 4.441 -59.521 1.00 93.81 126 LEU A O 1
ATOM 995 N N . GLN A 1 127 ? 33.394 5.692 -57.741 1.00 92.56 127 GLN A N 1
ATOM 996 C CA . GLN A 1 127 ? 33.800 6.966 -58.348 1.00 92.56 127 GLN A CA 1
ATOM 997 C C . GLN A 1 127 ? 35.267 6.949 -58.800 1.00 92.56 127 GLN A C 1
ATOM 999 O O . GLN A 1 127 ? 35.562 7.361 -59.920 1.00 92.56 127 GLN A O 1
ATOM 1004 N N . GLY A 1 128 ? 36.178 6.427 -57.970 1.00 92.19 128 GLY A N 1
ATOM 1005 C CA . GLY A 1 128 ? 37.590 6.280 -58.339 1.00 92.19 128 GLY A CA 1
ATOM 1006 C C . GLY A 1 128 ? 37.815 5.325 -59.519 1.00 92.19 128 GLY A C 1
ATOM 1007 O O . GLY A 1 128 ? 38.600 5.627 -60.413 1.00 92.19 128 GLY A O 1
ATOM 1008 N N . GLN A 1 129 ? 37.094 4.200 -59.568 1.00 91.81 129 GLN A N 1
ATOM 1009 C CA . GLN A 1 129 ? 37.178 3.234 -60.673 1.00 91.81 129 GLN A CA 1
ATOM 1010 C C . GLN A 1 129 ? 36.642 3.812 -61.989 1.00 91.81 129 GLN A C 1
ATOM 1012 O O . GLN A 1 129 ? 37.246 3.602 -63.037 1.00 91.81 129 GLN A O 1
ATOM 1017 N N . LEU A 1 130 ? 35.556 4.590 -61.940 1.00 89.25 130 LEU A N 1
ATOM 1018 C CA . LEU A 1 130 ? 35.002 5.261 -63.120 1.00 89.25 130 LEU A CA 1
ATOM 1019 C C . LEU A 1 130 ? 35.963 6.315 -63.697 1.00 89.25 130 LEU A C 1
ATOM 1021 O O . LEU A 1 130 ? 36.049 6.456 -64.915 1.00 89.25 130 LEU A O 1
ATOM 1025 N N . GLN A 1 131 ? 36.738 7.004 -62.851 1.00 90.25 131 GLN A N 1
ATOM 1026 C CA . GLN A 1 131 ? 37.785 7.934 -63.301 1.00 90.25 131 GLN A CA 1
ATOM 1027 C C . GLN A 1 131 ? 38.969 7.225 -63.986 1.00 90.25 131 GLN A C 1
ATOM 1029 O O . GLN A 1 131 ? 39.652 7.834 -64.806 1.00 90.25 131 GLN A O 1
ATOM 1034 N N . GLY A 1 132 ? 39.192 5.935 -63.706 1.00 86.25 132 GLY A N 1
ATOM 1035 C CA . GLY A 1 132 ? 40.216 5.105 -64.357 1.00 86.25 132 GLY A CA 1
ATOM 1036 C C . GLY A 1 132 ? 39.901 4.706 -65.809 1.00 86.25 132 GLY A C 1
ATOM 1037 O O . GLY A 1 132 ? 40.734 4.079 -66.470 1.00 86.25 132 GLY A O 1
ATOM 1038 N N . GLY A 1 133 ? 38.719 5.064 -66.325 1.00 82.44 133 GLY A N 1
ATOM 1039 C CA . GLY A 1 133 ? 38.311 4.826 -67.711 1.00 82.44 133 GLY A CA 1
ATOM 1040 C C . GLY A 1 133 ? 38.141 3.342 -68.069 1.00 82.44 133 GLY A C 1
ATOM 1041 O O . GLY A 1 133 ? 37.909 2.490 -67.212 1.00 82.44 133 GLY A O 1
ATOM 1042 N N . SER A 1 134 ? 38.269 3.010 -69.362 1.00 80.44 134 SER A N 1
ATOM 1043 C CA . SER A 1 134 ? 37.930 1.678 -69.903 1.00 80.44 134 SER A CA 1
ATOM 1044 C C . SER A 1 134 ? 38.672 0.500 -69.258 1.00 80.44 134 SER A C 1
ATOM 1046 O O . SER A 1 134 ? 38.184 -0.625 -69.330 1.00 80.44 134 SER A O 1
ATOM 1048 N N . LYS A 1 135 ? 39.836 0.732 -68.639 1.00 85.19 135 LYS A N 1
ATOM 1049 C CA . LYS A 1 135 ? 40.647 -0.319 -68.002 1.00 85.19 135 LYS A CA 1
ATOM 1050 C C . LYS A 1 135 ? 40.057 -0.820 -66.677 1.00 85.19 135 LYS A C 1
ATOM 1052 O O . LYS A 1 135 ? 40.348 -1.940 -66.276 1.00 85.19 135 LYS A O 1
ATOM 1057 N N . GLU A 1 136 ? 39.220 -0.021 -66.017 1.00 89.81 136 GLU A N 1
ATOM 1058 C CA . GLU A 1 136 ? 38.666 -0.317 -64.687 1.00 89.81 136 GLU A CA 1
ATOM 1059 C C . GLU A 1 136 ? 37.151 -0.618 -64.715 1.00 89.81 136 GLU A C 1
ATOM 1061 O O . GLU A 1 136 ? 36.554 -0.884 -63.670 1.00 89.81 136 GLU A O 1
ATOM 1066 N N . ILE A 1 137 ? 36.529 -0.654 -65.905 1.00 88.94 137 ILE A N 1
ATOM 1067 C CA . ILE A 1 137 ? 35.081 -0.879 -66.099 1.00 88.94 137 ILE A CA 1
ATOM 1068 C C . ILE A 1 137 ? 34.591 -2.165 -65.424 1.00 88.94 137 ILE A C 1
ATOM 1070 O O . ILE A 1 137 ? 33.565 -2.149 -64.744 1.00 88.94 137 ILE A O 1
ATOM 1074 N N . THR A 1 138 ? 35.329 -3.270 -65.544 1.00 89.44 138 THR A N 1
ATOM 1075 C CA . THR A 1 138 ? 34.938 -4.544 -64.920 1.00 89.44 138 THR A CA 1
ATOM 1076 C C . THR A 1 138 ? 34.925 -4.440 -63.390 1.00 89.44 138 THR A C 1
ATOM 1078 O O . THR A 1 138 ? 34.036 -4.987 -62.740 1.00 89.44 138 THR A O 1
ATOM 1081 N N . LYS A 1 139 ? 35.863 -3.684 -62.796 1.00 89.50 139 LYS A N 1
ATOM 1082 C CA . LYS A 1 139 ? 35.909 -3.478 -61.339 1.00 89.50 139 LYS A CA 1
ATOM 1083 C C . LYS A 1 139 ? 34.818 -2.515 -60.863 1.00 89.50 139 LYS A C 1
ATOM 1085 O O . LYS A 1 139 ? 34.279 -2.708 -59.775 1.00 89.50 139 LYS A O 1
ATOM 1090 N N . ALA A 1 140 ? 34.461 -1.520 -61.679 1.00 88.19 140 ALA A N 1
ATOM 1091 C CA . ALA A 1 140 ? 33.321 -0.642 -61.425 1.00 88.19 140 ALA A CA 1
ATOM 1092 C C . ALA A 1 140 ? 31.995 -1.425 -61.421 1.00 88.19 140 ALA A C 1
ATOM 1094 O O . ALA A 1 140 ? 31.194 -1.265 -60.501 1.00 88.19 140 ALA A O 1
ATOM 1095 N N . ALA A 1 141 ? 31.797 -2.330 -62.387 1.00 87.31 141 ALA A N 1
ATOM 1096 C CA . ALA A 1 141 ? 30.622 -3.203 -62.437 1.00 87.31 141 ALA A CA 1
ATOM 1097 C C . ALA A 1 141 ? 30.509 -4.098 -61.189 1.00 87.31 141 ALA A C 1
ATOM 1099 O O . ALA A 1 141 ? 29.426 -4.245 -60.627 1.00 87.31 141 ALA A O 1
ATOM 1100 N N . GLN A 1 142 ? 31.632 -4.633 -60.700 1.00 90.31 142 GLN A N 1
ATOM 1101 C CA . GLN A 1 142 ? 31.650 -5.410 -59.460 1.00 90.31 142 GLN A CA 1
ATOM 1102 C C . GLN A 1 142 ? 31.307 -4.557 -58.227 1.00 90.31 142 GLN A C 1
ATOM 1104 O O . GLN A 1 142 ? 30.494 -4.976 -57.408 1.00 90.31 142 GLN A O 1
ATOM 1109 N N . SER A 1 143 ? 31.869 -3.350 -58.096 1.00 89.19 143 SER A N 1
ATOM 1110 C CA . SER A 1 143 ? 31.526 -2.443 -56.988 1.00 89.19 143 SER A CA 1
ATOM 1111 C C . SER A 1 143 ? 30.050 -2.044 -56.984 1.00 89.19 143 SER A C 1
ATOM 1113 O O . SER A 1 143 ? 29.484 -1.885 -55.908 1.00 89.19 143 SER A O 1
ATOM 1115 N N . LEU A 1 144 ? 29.428 -1.905 -58.160 1.00 87.12 144 LEU A N 1
ATOM 1116 C CA . LEU A 1 144 ? 27.992 -1.644 -58.290 1.00 87.12 144 LEU A CA 1
ATOM 1117 C C . LEU A 1 144 ? 27.142 -2.819 -57.784 1.00 87.12 144 LEU A C 1
ATOM 1119 O O . LEU A 1 144 ? 26.092 -2.597 -57.201 1.00 87.12 144 LEU A O 1
ATOM 1123 N N . ASN A 1 145 ? 27.604 -4.056 -57.975 1.00 90.50 145 ASN A N 1
ATOM 1124 C CA . ASN A 1 145 ? 26.923 -5.257 -57.486 1.00 90.50 145 ASN A CA 1
ATOM 1125 C C . ASN A 1 145 ? 27.068 -5.464 -55.961 1.00 90.50 145 ASN A C 1
ATOM 1127 O O . ASN A 1 145 ? 26.308 -6.217 -55.362 1.00 90.50 145 ASN A O 1
ATOM 1131 N N . GLU A 1 146 ? 28.068 -4.842 -55.329 1.00 86.12 146 GLU A N 1
ATOM 1132 C CA . GLU A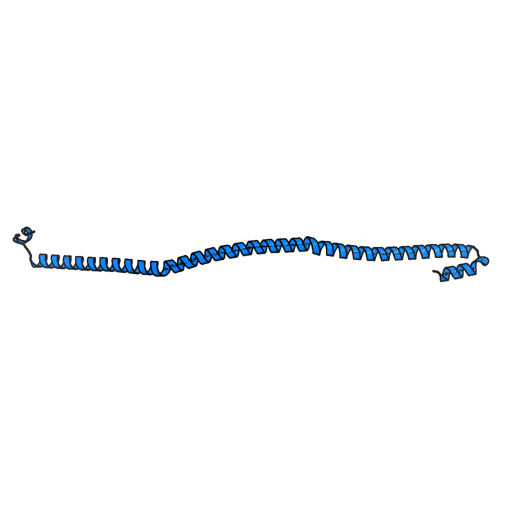 1 146 ? 28.319 -4.933 -53.879 1.00 86.12 146 GLU A CA 1
ATOM 1133 C C . GLU A 1 146 ? 27.591 -3.860 -53.044 1.00 86.12 146 GLU A C 1
ATOM 1135 O O . GLU A 1 146 ? 27.601 -3.958 -51.804 1.00 86.12 146 GLU A O 1
ATOM 1140 N N . LEU A 1 147 ? 27.039 -2.842 -53.720 1.00 77.62 147 LEU A N 1
ATOM 1141 C CA . LEU A 1 147 ? 26.237 -1.733 -53.184 1.00 77.62 147 LEU A CA 1
ATOM 1142 C C . LEU A 1 147 ? 24.809 -2.187 -52.866 1.00 77.62 147 LEU A C 1
ATOM 1144 O O . LEU A 1 147 ? 24.347 -1.826 -51.759 1.00 77.62 147 LEU A O 1
#

Sequence (147 aa):
CYSDFLNEDFDVKAYTSQSIHQAVIAEQLAKLAQGISQLDKELHLQVVARHEDLLAQATGIESLEGVLQMMQTRIGALQGAVDRMKAKIVEPYNKIVARTAQLARLQVACDLLRRIIRILYLSKRLQGQLQGGSKEITKAAQSLNEL